Protein AF-A0A951YDA4-F1 (afdb_monomer_lite)

pLDDT: mean 95.5, std 4.86, range [60.16, 98.44]

Sequence (87 aa):
MCETTYKHILDLFLTRQIDVKIFIDQYFAQWESDRDNAVSFDPKFERMIGRIFTSCDCYSEDPENPYEISEEQLRLEIDLLRYIWWG

Structure (mmCIF, N/CA/C/O backbone):
data_AF-A0A951YDA4-F1
#
_entry.id   AF-A0A951YDA4-F1
#
loop_
_atom_site.group_PDB
_atom_site.id
_atom_site.type_symbol
_atom_site.label_atom_id
_atom_site.label_alt_id
_atom_site.label_comp_id
_atom_site.label_asym_id
_atom_site.label_entity_id
_atom_site.label_seq_id
_atom_site.pdbx_PDB_ins_code
_atom_site.Cartn_x
_atom_site.Cartn_y
_atom_site.Cartn_z
_atom_site.occupancy
_atom_site.B_iso_or_equiv
_atom_site.auth_seq_id
_atom_site.auth_comp_id
_atom_site.auth_asym_id
_atom_site.auth_atom_id
_atom_site.pdbx_PDB_model_num
ATOM 1 N N . MET A 1 1 ? 14.187 -6.855 -9.260 1.00 60.16 1 MET A N 1
ATOM 2 C CA . MET A 1 1 ? 14.654 -6.878 -7.856 1.00 60.16 1 MET A CA 1
ATOM 3 C C . MET A 1 1 ? 13.871 -5.892 -6.996 1.00 60.16 1 MET A C 1
ATOM 5 O O . MET A 1 1 ? 13.408 -6.313 -5.951 1.00 60.16 1 MET A O 1
ATOM 9 N N . CYS A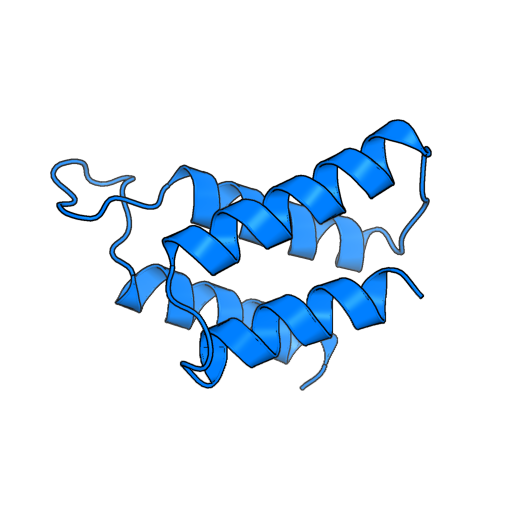 1 2 ? 13.625 -4.652 -7.437 1.00 77.75 2 CYS A N 1
ATOM 10 C CA . CYS A 1 2 ? 12.865 -3.680 -6.634 1.00 77.75 2 CYS A CA 1
ATOM 11 C C . CYS A 1 2 ? 11.361 -4.012 -6.500 1.00 77.75 2 CYS A C 1
ATOM 13 O O . CYS A 1 2 ? 10.831 -3.971 -5.395 1.00 77.75 2 CYS A O 1
ATOM 15 N N . GLU A 1 3 ? 10.680 -4.472 -7.565 1.00 91.69 3 GLU A N 1
ATOM 16 C CA . GLU A 1 3 ? 9.253 -4.860 -7.463 1.00 91.69 3 GLU A CA 1
ATOM 17 C C . GLU A 1 3 ? 9.009 -5.999 -6.460 1.00 91.69 3 GLU A C 1
ATOM 19 O O . GLU A 1 3 ? 8.040 -5.987 -5.706 1.00 91.69 3 GLU A O 1
ATOM 24 N N . THR A 1 4 ? 9.910 -6.985 -6.418 1.00 93.38 4 THR A N 1
ATOM 25 C CA . THR A 1 4 ? 9.843 -8.091 -5.454 1.00 93.38 4 THR A CA 1
ATOM 26 C C . THR A 1 4 ? 10.045 -7.619 -4.017 1.00 93.38 4 THR A C 1
ATOM 28 O O . THR A 1 4 ? 9.445 -8.201 -3.116 1.00 93.38 4 THR A O 1
ATOM 31 N N . THR A 1 5 ? 10.837 -6.563 -3.801 1.00 96.25 5 THR A N 1
ATOM 32 C CA . THR A 1 5 ? 11.005 -5.951 -2.478 1.00 96.25 5 THR A CA 1
ATOM 33 C C . THR A 1 5 ? 9.718 -5.277 -2.028 1.00 96.25 5 THR A C 1
ATOM 35 O O . THR A 1 5 ? 9.242 -5.569 -0.935 1.00 96.25 5 THR A O 1
ATOM 38 N N . TYR A 1 6 ? 9.090 -4.473 -2.894 1.00 97.50 6 TYR A N 1
ATOM 39 C CA . TYR A 1 6 ? 7.774 -3.903 -2.603 1.00 97.50 6 TYR A CA 1
ATOM 40 C C . TYR A 1 6 ? 6.758 -4.988 -2.278 1.00 97.50 6 TYR A C 1
ATOM 42 O O . TYR A 1 6 ? 6.156 -4.949 -1.211 1.00 97.50 6 TYR A O 1
ATOM 50 N N . LYS A 1 7 ? 6.626 -6.005 -3.137 1.00 97.25 7 LYS A N 1
ATOM 51 C CA . LYS A 1 7 ? 5.714 -7.127 -2.894 1.00 97.25 7 LYS A CA 1
ATOM 52 C C . LYS A 1 7 ? 5.940 -7.762 -1.523 1.00 97.25 7 LYS A C 1
ATOM 54 O O . LYS A 1 7 ? 4.976 -8.048 -0.823 1.00 97.25 7 LYS A O 1
ATOM 59 N N . HIS A 1 8 ? 7.198 -7.987 -1.147 1.00 97.75 8 HIS A N 1
ATOM 60 C CA . HIS A 1 8 ? 7.537 -8.570 0.144 1.00 97.75 8 HIS A CA 1
ATOM 61 C C . HIS A 1 8 ? 7.079 -7.687 1.310 1.00 97.75 8 HIS A C 1
ATOM 63 O O . HIS A 1 8 ? 6.418 -8.192 2.212 1.00 97.75 8 HIS A O 1
ATOM 69 N N . ILE A 1 9 ? 7.361 -6.381 1.258 1.00 98.19 9 ILE A N 1
ATOM 70 C CA . ILE A 1 9 ? 6.926 -5.413 2.276 1.00 98.19 9 ILE A CA 1
ATOM 71 C C . ILE A 1 9 ? 5.391 -5.400 2.386 1.00 98.19 9 ILE A C 1
ATOM 73 O O . ILE A 1 9 ? 4.854 -5.504 3.489 1.00 98.19 9 ILE A O 1
ATOM 77 N N . LEU A 1 10 ? 4.680 -5.343 1.250 1.00 98.12 10 LEU A N 1
ATOM 78 C CA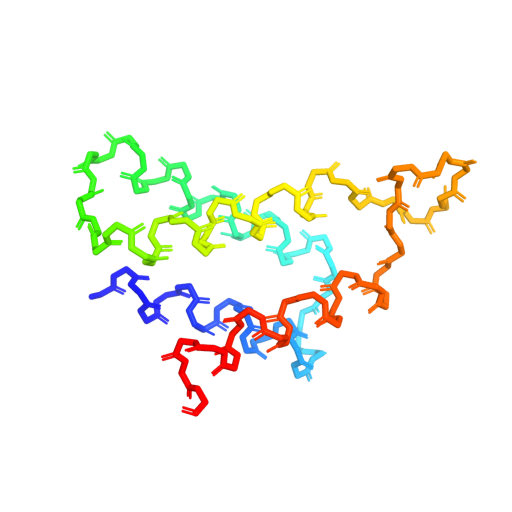 . LEU A 1 10 ? 3.213 -5.364 1.229 1.00 98.12 10 LEU A CA 1
ATOM 79 C C . LEU A 1 10 ? 2.657 -6.673 1.807 1.00 98.12 10 LEU A C 1
ATOM 81 O O . LEU A 1 10 ? 1.760 -6.643 2.642 1.00 98.12 10 LEU A O 1
ATOM 85 N N . ASP A 1 11 ? 3.192 -7.826 1.395 1.00 98.12 11 ASP A N 1
ATOM 86 C CA . ASP A 1 11 ? 2.729 -9.134 1.867 1.00 98.12 11 ASP A CA 1
ATOM 87 C C . ASP A 1 11 ? 2.986 -9.307 3.379 1.00 98.12 11 ASP A C 1
ATOM 89 O O . ASP A 1 11 ? 2.125 -9.834 4.088 1.00 98.12 11 ASP A O 1
ATOM 93 N N . LEU A 1 12 ? 4.132 -8.847 3.903 1.00 98.38 12 LEU A N 1
ATOM 94 C CA . LEU A 1 12 ? 4.418 -8.847 5.346 1.00 98.38 12 LEU A CA 1
ATOM 95 C C . LEU A 1 12 ? 3.386 -8.026 6.116 1.00 98.38 12 LEU A C 1
ATOM 97 O O . LEU A 1 12 ? 2.885 -8.483 7.149 1.00 98.38 12 LEU A O 1
ATOM 101 N N . PHE A 1 13 ? 3.048 -6.841 5.602 1.00 98.44 13 PHE A N 1
ATOM 102 C CA . PHE A 1 13 ? 2.005 -6.022 6.195 1.00 98.44 13 PHE A CA 1
ATOM 103 C C . PHE A 1 13 ? 0.668 -6.752 6.133 1.00 98.44 13 PHE A C 1
ATOM 105 O O . PHE A 1 13 ? 0.128 -7.064 7.187 1.00 98.44 13 PHE A O 1
ATOM 112 N N . LEU A 1 14 ? 0.166 -7.129 4.954 1.00 98.06 14 LEU A N 1
ATOM 113 C CA . LEU A 1 14 ? -1.148 -7.767 4.769 1.00 98.06 14 LEU A CA 1
ATOM 114 C C . LEU A 1 14 ? -1.333 -9.055 5.588 1.00 98.06 14 LEU A C 1
ATOM 116 O O . LEU A 1 14 ? -2.418 -9.305 6.112 1.00 98.06 14 LEU A O 1
ATOM 120 N N . THR A 1 15 ? -0.269 -9.840 5.773 1.00 97.88 15 THR A N 1
ATOM 121 C CA . THR A 1 15 ? -0.281 -11.061 6.602 1.00 97.88 15 THR A CA 1
ATOM 122 C C . THR A 1 15 ? -0.081 -10.806 8.100 1.00 97.88 15 THR A C 1
ATOM 124 O O . THR A 1 15 ? 0.011 -11.757 8.874 1.00 97.88 15 THR A O 1
ATOM 127 N N . ARG A 1 16 ? -0.055 -9.535 8.524 1.00 97.50 16 ARG A N 1
ATOM 128 C CA . ARG A 1 16 ? 0.100 -9.083 9.919 1.00 97.50 16 ARG A CA 1
ATOM 129 C C . ARG A 1 16 ? 1.404 -9.549 10.579 1.00 97.50 16 ARG A C 1
ATOM 131 O O . ARG A 1 16 ? 1.455 -9.709 11.794 1.00 97.50 16 ARG A O 1
ATOM 138 N N . GLN A 1 17 ? 2.456 -9.762 9.789 1.00 98.19 17 GLN A N 1
ATOM 139 C CA . GLN A 1 17 ? 3.792 -10.082 10.308 1.00 98.19 17 GLN A CA 1
ATOM 140 C C . GLN A 1 17 ? 4.534 -8.838 10.811 1.00 98.19 17 GLN A C 1
ATOM 142 O O . GLN A 1 17 ? 5.430 -8.958 11.643 1.00 98.19 17 GLN A O 1
ATOM 147 N N . ILE A 1 18 ? 4.153 -7.659 10.318 1.00 98.25 18 ILE A N 1
ATOM 148 C CA . ILE A 1 18 ? 4.642 -6.354 10.770 1.00 98.25 18 ILE A CA 1
ATOM 149 C C . ILE A 1 18 ? 3.461 -5.426 11.073 1.00 98.25 18 ILE A C 1
ATOM 151 O O . ILE A 1 18 ? 2.386 -5.554 10.471 1.00 98.25 18 ILE A O 1
ATOM 155 N N . ASP A 1 19 ? 3.663 -4.506 12.016 1.00 97.88 19 ASP A N 1
ATOM 156 C CA . ASP A 1 19 ? 2.712 -3.432 12.308 1.00 97.88 19 ASP A CA 1
ATOM 157 C C . ASP A 1 19 ? 2.787 -2.303 11.264 1.00 97.88 19 ASP A C 1
ATOM 159 O O . ASP A 1 19 ? 3.669 -2.276 10.400 1.00 97.88 19 ASP A O 1
ATOM 163 N N . VAL A 1 20 ? 1.822 -1.383 11.324 1.00 97.88 20 VAL A N 1
ATOM 164 C CA . VAL A 1 20 ? 1.701 -0.263 10.381 1.00 97.88 20 VAL A CA 1
ATOM 165 C C . VAL A 1 20 ? 2.893 0.687 10.420 1.00 97.88 20 VAL A C 1
ATOM 167 O O . VAL A 1 20 ? 3.314 1.174 9.373 1.00 97.88 20 VAL A O 1
ATOM 170 N N . LYS A 1 21 ? 3.501 0.895 11.591 1.00 97.50 21 LYS A N 1
ATOM 171 C CA . LYS A 1 21 ? 4.668 1.765 11.722 1.00 97.50 21 LYS A CA 1
ATOM 172 C C . LYS A 1 21 ? 5.872 1.159 11.001 1.00 97.50 21 LYS A C 1
ATOM 174 O O . LYS A 1 21 ? 6.492 1.826 10.179 1.00 97.50 21 LYS A O 1
ATOM 179 N N . ILE A 1 22 ? 6.178 -0.110 11.273 1.00 98.25 22 ILE A N 1
ATOM 180 C CA . ILE A 1 22 ? 7.270 -0.843 10.620 1.00 98.25 22 ILE A CA 1
ATOM 181 C C . ILE A 1 22 ? 7.033 -0.912 9.110 1.00 98.25 22 ILE A C 1
ATOM 183 O O . ILE A 1 22 ? 7.973 -0.756 8.333 1.00 98.25 22 ILE A O 1
ATOM 187 N N . PHE A 1 23 ? 5.786 -1.132 8.692 1.00 98.44 23 PHE A N 1
ATOM 188 C CA . PHE A 1 23 ? 5.412 -1.134 7.285 1.00 98.44 23 PHE A CA 1
ATOM 189 C C . PHE A 1 23 ? 5.712 0.206 6.598 1.00 98.44 23 PHE A C 1
ATOM 191 O O . PHE A 1 23 ? 6.412 0.205 5.585 1.00 98.44 23 PHE A O 1
ATOM 198 N N . ILE A 1 24 ? 5.234 1.329 7.147 1.00 98.31 24 ILE A N 1
ATOM 199 C CA . ILE A 1 24 ? 5.452 2.667 6.576 1.00 98.31 24 ILE A CA 1
ATOM 200 C C . ILE A 1 24 ? 6.949 2.986 6.523 1.00 98.31 24 ILE A C 1
ATOM 202 O O . ILE A 1 24 ? 7.445 3.387 5.469 1.00 98.31 24 ILE A O 1
ATOM 206 N N . ASP A 1 25 ? 7.680 2.722 7.611 1.00 98.31 25 ASP A N 1
ATOM 207 C CA . ASP A 1 25 ? 9.126 2.956 7.690 1.00 98.31 25 ASP A CA 1
ATOM 208 C C . ASP A 1 25 ? 9.878 2.184 6.581 1.00 98.31 25 ASP A C 1
ATOM 210 O O . ASP A 1 25 ? 10.704 2.751 5.863 1.00 98.31 25 ASP A O 1
ATOM 214 N N . GLN A 1 26 ? 9.574 0.892 6.393 1.00 98.19 26 GLN A N 1
ATOM 215 C CA . GLN A 1 26 ? 10.204 0.069 5.351 1.00 98.19 26 GLN A CA 1
ATOM 216 C C . GLN A 1 26 ? 9.797 0.494 3.939 1.00 98.19 26 GLN A C 1
ATOM 218 O O . GLN A 1 26 ? 10.629 0.508 3.028 1.00 98.19 26 GLN A O 1
ATOM 223 N N . TYR A 1 27 ? 8.521 0.825 3.747 1.00 98.25 27 TYR A N 1
ATOM 224 C CA . TYR A 1 27 ? 7.991 1.225 2.453 1.00 98.25 27 TYR A CA 1
ATOM 225 C C . TYR A 1 27 ? 8.617 2.542 1.977 1.00 98.25 27 TYR A C 1
ATOM 227 O O . TYR A 1 27 ? 9.080 2.627 0.836 1.00 98.25 27 TYR A O 1
ATOM 235 N N . PHE A 1 28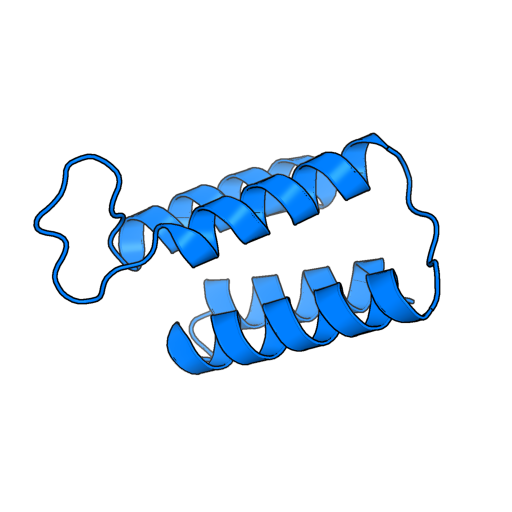 ? 8.689 3.547 2.855 1.00 98.00 28 PHE A N 1
ATOM 236 C CA . PHE A 1 28 ? 9.333 4.825 2.556 1.00 98.00 28 PHE A CA 1
ATOM 237 C C . PHE A 1 28 ? 10.830 4.666 2.327 1.00 98.00 28 PHE A C 1
ATOM 239 O O . PHE A 1 28 ? 11.329 5.195 1.339 1.00 98.00 28 PHE A O 1
ATOM 246 N N . ALA A 1 29 ? 11.529 3.860 3.131 1.00 97.31 29 ALA A N 1
ATOM 247 C CA . ALA A 1 29 ? 12.950 3.595 2.906 1.00 97.31 29 ALA A CA 1
ATOM 248 C C . ALA A 1 29 ? 13.220 2.980 1.520 1.00 97.31 29 ALA A C 1
ATOM 250 O O . ALA A 1 29 ? 14.161 3.380 0.832 1.00 97.31 29 ALA A O 1
ATOM 251 N N . GLN A 1 30 ? 12.382 2.034 1.077 1.00 97.19 30 GLN A N 1
ATOM 252 C CA . GLN A 1 30 ? 12.501 1.455 -0.263 1.00 97.19 30 GLN A CA 1
ATOM 253 C C . GLN A 1 30 ? 12.208 2.494 -1.356 1.00 97.19 30 GLN A C 1
ATOM 255 O O . GLN A 1 30 ? 12.965 2.597 -2.319 1.00 97.19 30 GLN A O 1
ATOM 260 N N . TRP A 1 31 ? 11.147 3.288 -1.194 1.00 96.25 31 TRP A N 1
ATOM 261 C CA . TRP A 1 31 ? 10.774 4.332 -2.151 1.00 96.25 31 TRP A CA 1
ATOM 262 C C . TRP A 1 31 ? 11.832 5.430 -2.288 1.00 96.25 31 TRP A C 1
ATOM 264 O O . TRP A 1 31 ? 12.180 5.813 -3.405 1.00 96.25 31 TRP A O 1
ATOM 274 N N . GLU A 1 32 ? 12.396 5.894 -1.175 1.00 95.94 32 GLU A N 1
ATOM 275 C CA . GLU A 1 32 ? 13.502 6.851 -1.168 1.00 95.94 32 GLU A CA 1
ATOM 276 C C . GLU A 1 32 ? 14.741 6.271 -1.847 1.00 95.94 32 GLU A C 1
ATOM 278 O O . GLU A 1 32 ? 15.353 6.942 -2.675 1.00 95.94 32 GLU A O 1
ATOM 283 N N . SER A 1 33 ? 15.070 5.006 -1.564 1.00 96.19 33 SER A N 1
ATOM 284 C CA . SER A 1 33 ? 16.187 4.320 -2.212 1.00 96.19 33 SER A CA 1
ATOM 285 C C . SER A 1 33 ? 16.013 4.259 -3.730 1.00 96.19 33 SER A C 1
ATOM 287 O O . SER A 1 33 ? 16.942 4.585 -4.470 1.00 96.19 33 SER A O 1
ATOM 289 N N . ASP A 1 34 ? 14.827 3.891 -4.213 1.00 95.38 34 ASP A N 1
ATOM 290 C CA . ASP A 1 34 ? 14.556 3.804 -5.648 1.00 95.38 34 ASP A CA 1
ATOM 291 C C . ASP A 1 34 ? 14.582 5.188 -6.323 1.00 95.38 34 ASP A C 1
ATOM 293 O O . ASP A 1 34 ? 15.158 5.330 -7.406 1.00 95.38 34 ASP A O 1
ATOM 297 N N . ARG A 1 35 ? 14.046 6.225 -5.661 1.00 93.19 35 ARG A N 1
ATOM 298 C CA . ARG A 1 35 ? 14.123 7.624 -6.117 1.00 93.19 35 ARG A CA 1
ATOM 299 C C . ARG A 1 35 ? 15.572 8.095 -6.236 1.00 93.19 35 ARG A C 1
ATOM 301 O O . ARG A 1 35 ? 15.959 8.628 -7.275 1.00 93.19 35 ARG A O 1
ATOM 308 N N . ASP A 1 36 ? 16.366 7.904 -5.187 1.00 95.81 36 ASP A N 1
ATOM 309 C CA . ASP A 1 36 ? 17.739 8.414 -5.101 1.00 95.81 36 ASP A CA 1
ATOM 310 C C . ASP A 1 36 ? 18.679 7.700 -6.084 1.00 95.81 36 ASP A C 1
ATOM 312 O O . ASP A 1 36 ? 19.640 8.292 -6.576 1.00 95.81 36 ASP A O 1
ATOM 316 N N . ASN A 1 37 ? 18.368 6.448 -6.430 1.00 95.50 37 ASN A N 1
ATOM 317 C CA . ASN A 1 37 ? 19.087 5.673 -7.442 1.00 95.50 37 ASN A CA 1
ATOM 318 C C . ASN A 1 37 ? 18.493 5.800 -8.859 1.00 95.50 37 ASN A C 1
ATOM 320 O O . ASN A 1 37 ? 18.948 5.101 -9.766 1.00 95.50 37 ASN A O 1
ATOM 324 N N . ALA A 1 38 ? 17.500 6.677 -9.067 1.00 92.62 38 ALA A N 1
ATOM 325 C CA . ALA A 1 38 ? 16.808 6.878 -10.343 1.00 92.62 38 ALA A CA 1
ATOM 326 C C . ALA A 1 38 ? 16.323 5.562 -10.988 1.00 92.62 38 ALA A C 1
ATOM 328 O O . ALA A 1 38 ? 16.435 5.360 -12.202 1.00 92.62 38 ALA A O 1
ATOM 329 N N . VAL A 1 39 ? 15.804 4.647 -10.164 1.00 93.81 39 VAL A N 1
ATOM 330 C CA . VAL A 1 39 ? 15.276 3.362 -10.626 1.00 93.81 39 VAL A CA 1
ATOM 331 C C . VAL A 1 39 ? 14.052 3.616 -11.499 1.00 93.81 39 VAL A C 1
ATOM 333 O O . VAL A 1 39 ? 13.103 4.286 -11.101 1.00 93.81 39 VAL A O 1
ATOM 336 N N . SER A 1 40 ? 14.077 3.072 -12.715 1.00 92.06 40 SER A N 1
ATOM 337 C CA . SER A 1 40 ? 12.969 3.182 -13.661 1.00 92.06 40 SER A CA 1
ATOM 338 C C . SER A 1 40 ? 12.061 1.961 -13.559 1.00 92.06 40 SER A C 1
ATOM 340 O O . SER A 1 40 ? 12.526 0.821 -13.624 1.00 92.06 40 SER A O 1
ATOM 342 N N . PHE A 1 41 ? 10.763 2.216 -13.423 1.00 92.94 41 PHE A N 1
ATOM 343 C CA . PHE A 1 41 ? 9.717 1.201 -13.356 1.00 92.94 41 PHE A CA 1
ATOM 344 C C . PHE A 1 41 ? 8.804 1.252 -14.577 1.00 92.94 41 PHE A C 1
ATOM 346 O O . PHE A 1 41 ? 8.784 2.231 -15.327 1.00 92.94 41 PHE A O 1
ATOM 353 N N . ASP A 1 42 ? 7.986 0.211 -14.749 1.00 94.81 42 ASP A N 1
ATOM 354 C CA . ASP A 1 42 ? 6.810 0.334 -15.604 1.00 94.81 42 ASP A CA 1
ATOM 355 C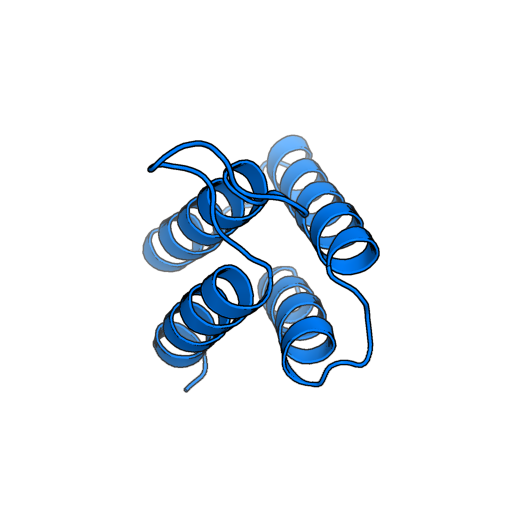 C . ASP A 1 42 ? 5.920 1.494 -15.091 1.00 94.81 42 ASP A C 1
ATOM 357 O O . ASP A 1 42 ? 5.635 1.556 -13.891 1.00 94.81 42 ASP A O 1
ATOM 361 N N . PRO A 1 43 ? 5.422 2.398 -15.958 1.00 94.81 43 PRO A N 1
ATOM 362 C CA . PRO A 1 43 ? 4.628 3.552 -15.526 1.00 94.81 43 PRO A CA 1
ATOM 363 C C . PRO A 1 43 ? 3.350 3.200 -14.750 1.00 94.81 43 PRO A C 1
ATOM 365 O O . PRO A 1 43 ? 2.797 4.026 -14.024 1.00 94.81 43 PRO A O 1
ATOM 368 N N . LYS A 1 44 ? 2.792 1.998 -14.938 1.00 94.38 44 LYS A N 1
ATOM 369 C CA . LYS A 1 44 ? 1.652 1.524 -14.143 1.00 94.38 44 LYS A CA 1
ATOM 370 C C . LYS A 1 44 ? 2.100 1.094 -12.749 1.00 94.38 44 LYS A C 1
ATOM 372 O O . LYS A 1 44 ? 1.388 1.410 -11.798 1.00 94.38 44 LYS A O 1
ATOM 377 N N . PHE A 1 45 ? 3.258 0.446 -12.633 1.00 95.38 45 PHE A N 1
ATOM 378 C CA . PHE A 1 45 ? 3.844 0.105 -11.340 1.00 95.38 45 PHE A CA 1
ATOM 379 C C . PHE A 1 45 ? 4.186 1.363 -10.544 1.00 95.38 45 PHE A C 1
ATOM 381 O O . PHE A 1 45 ? 3.789 1.482 -9.391 1.00 95.38 45 PHE A O 1
ATOM 388 N N . GLU A 1 46 ? 4.821 2.345 -11.188 1.00 94.94 46 GLU A N 1
ATOM 389 C CA . GLU A 1 46 ? 5.165 3.633 -10.577 1.00 94.94 46 GLU A CA 1
ATOM 390 C C . GLU A 1 46 ? 3.927 4.345 -10.003 1.00 94.94 46 GLU A C 1
ATOM 392 O O . GLU A 1 46 ? 3.926 4.818 -8.867 1.00 94.94 46 GLU A O 1
ATOM 397 N N . ARG A 1 47 ? 2.812 4.341 -10.745 1.00 95.12 47 ARG A N 1
ATOM 398 C CA . ARG A 1 47 ? 1.530 4.869 -10.250 1.00 95.12 47 ARG A CA 1
ATOM 399 C C . ARG A 1 47 ? 0.971 4.086 -9.066 1.00 95.12 47 ARG A C 1
ATOM 401 O O . ARG A 1 47 ? 0.341 4.686 -8.198 1.00 95.12 47 ARG A O 1
ATOM 408 N N . MET A 1 48 ? 1.145 2.767 -9.043 1.00 96.38 48 MET A N 1
ATOM 409 C CA . MET A 1 48 ? 0.690 1.935 -7.932 1.00 96.38 48 MET A CA 1
ATOM 410 C C . MET A 1 48 ? 1.484 2.254 -6.665 1.00 96.38 48 MET A C 1
ATOM 412 O O . MET A 1 48 ? 0.874 2.555 -5.641 1.00 96.38 48 MET A O 1
ATOM 416 N N . ILE A 1 49 ? 2.818 2.258 -6.737 1.00 96.19 49 ILE A N 1
ATOM 417 C CA . ILE A 1 49 ? 3.651 2.573 -5.570 1.00 96.19 49 ILE A CA 1
ATOM 418 C C . ILE A 1 49 ? 3.470 4.029 -5.113 1.00 96.19 49 ILE A C 1
ATOM 420 O O . ILE A 1 49 ? 3.483 4.303 -3.915 1.00 96.19 49 ILE A O 1
ATOM 424 N N . GLY A 1 50 ? 3.212 4.956 -6.042 1.00 96.56 50 GLY A N 1
ATOM 425 C CA . GLY A 1 50 ? 2.849 6.335 -5.712 1.00 96.56 50 GLY A CA 1
ATOM 426 C C . GLY A 1 50 ? 1.510 6.439 -4.975 1.00 96.56 50 GLY A C 1
ATOM 427 O O . GLY A 1 50 ? 1.396 7.201 -4.023 1.00 96.56 50 GLY A O 1
ATOM 428 N N . ARG A 1 51 ? 0.505 5.637 -5.350 1.00 97.19 51 ARG A N 1
ATOM 429 C CA . ARG A 1 51 ? -0.775 5.584 -4.622 1.00 97.19 51 ARG A CA 1
ATOM 430 C C . ARG A 1 51 ? -0.620 5.029 -3.215 1.00 97.19 51 ARG A C 1
ATOM 432 O O . ARG A 1 51 ? -1.142 5.634 -2.292 1.00 97.19 51 ARG A O 1
ATOM 439 N N . ILE A 1 52 ? 0.120 3.931 -3.055 1.00 97.75 52 ILE A N 1
ATOM 440 C CA . ILE 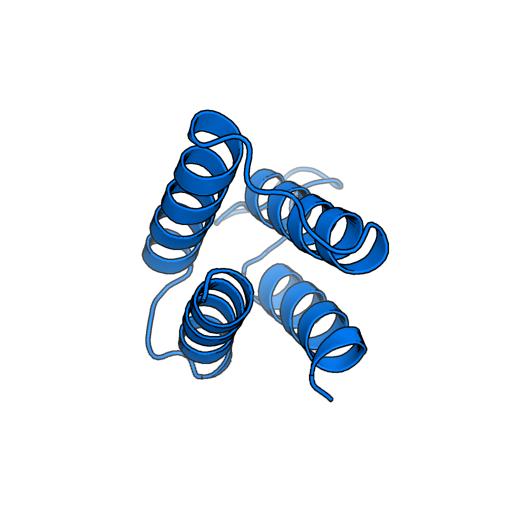A 1 52 ? 0.387 3.359 -1.727 1.00 97.75 52 ILE A CA 1
ATOM 441 C C . ILE A 1 52 ? 1.150 4.367 -0.861 1.00 97.75 52 ILE A C 1
ATOM 443 O O . ILE A 1 52 ? 0.832 4.507 0.312 1.00 97.75 52 ILE A O 1
ATOM 447 N N . PHE A 1 53 ? 2.101 5.114 -1.437 1.00 97.69 53 PHE A N 1
ATOM 448 C CA . PHE A 1 53 ? 2.782 6.197 -0.724 1.00 97.69 53 PHE A CA 1
ATOM 449 C C . PHE A 1 53 ? 1.779 7.220 -0.175 1.00 97.69 53 PHE A C 1
ATOM 451 O O . PHE A 1 53 ? 1.838 7.554 1.002 1.00 97.69 53 PHE A O 1
ATOM 458 N N . THR A 1 54 ? 0.831 7.680 -1.000 1.00 97.25 54 THR A N 1
ATOM 459 C CA . THR A 1 54 ? -0.229 8.594 -0.550 1.00 97.25 54 THR A CA 1
ATOM 460 C C . THR A 1 54 ? -1.102 7.972 0.540 1.00 97.25 54 THR A C 1
ATOM 462 O O . THR A 1 54 ? -1.388 8.643 1.521 1.00 97.25 54 THR A O 1
ATOM 465 N N . SER A 1 55 ? -1.479 6.696 0.425 1.00 97.25 55 SER A N 1
ATOM 466 C CA . SER A 1 55 ? -2.231 6.000 1.478 1.00 97.25 55 SER A CA 1
ATOM 467 C C . SER A 1 55 ? -1.460 5.969 2.804 1.00 97.25 55 SER A C 1
ATOM 469 O O . SER A 1 55 ? -2.043 6.209 3.857 1.00 97.25 55 SER A O 1
ATOM 471 N N . CYS A 1 56 ? -0.146 5.723 2.763 1.00 97.38 56 CYS A N 1
ATOM 472 C CA . CYS A 1 56 ? 0.716 5.787 3.945 1.00 97.38 56 CYS A CA 1
ATOM 473 C C . CYS A 1 56 ? 0.777 7.201 4.544 1.00 97.38 56 CYS A C 1
ATOM 475 O O . CYS A 1 56 ? 0.761 7.336 5.760 1.00 97.38 56 CYS A O 1
ATOM 477 N N . ASP A 1 57 ? 0.835 8.242 3.710 1.00 96.06 57 ASP A N 1
ATOM 478 C CA . ASP A 1 57 ? 0.852 9.649 4.146 1.00 96.06 57 ASP A CA 1
ATOM 479 C C . ASP A 1 57 ? -0.486 10.084 4.776 1.00 96.06 57 ASP A C 1
ATOM 481 O O . ASP A 1 57 ? -0.522 10.915 5.678 1.00 96.06 57 ASP A O 1
ATOM 485 N N . CYS A 1 58 ? -1.595 9.476 4.345 1.00 96.88 58 CYS A N 1
ATOM 486 C CA . CYS A 1 58 ? -2.922 9.682 4.922 1.00 96.88 58 CYS A CA 1
ATOM 487 C C . CYS A 1 58 ? -3.176 8.875 6.208 1.00 96.88 58 CYS A C 1
ATOM 489 O O . CYS A 1 58 ? -4.225 9.048 6.826 1.00 96.88 58 CYS A O 1
ATOM 491 N N . TYR A 1 59 ? -2.290 7.965 6.614 1.00 97.62 59 TYR A N 1
ATOM 492 C CA . TYR A 1 59 ? -2.529 7.131 7.792 1.00 97.62 59 TYR A CA 1
ATOM 493 C C . TYR A 1 59 ? -2.495 7.945 9.096 1.00 97.62 59 TYR A C 1
ATOM 495 O O . TYR A 1 59 ? -1.560 8.705 9.344 1.00 97.62 59 TYR A O 1
ATOM 503 N N . SER A 1 60 ? -3.481 7.710 9.966 1.00 96.94 60 SER A N 1
ATOM 504 C CA . SER A 1 60 ? -3.488 8.176 11.357 1.00 96.94 60 SER A CA 1
ATOM 505 C C . SER A 1 60 ? -3.945 7.053 12.292 1.00 96.94 60 SER A C 1
ATOM 507 O O . SER A 1 60 ? -4.854 6.288 11.960 1.00 96.94 60 SER A O 1
ATOM 509 N N . GLU A 1 61 ? -3.321 6.953 13.471 1.00 93.69 61 GLU A N 1
ATOM 510 C CA . GLU A 1 61 ? -3.732 6.004 14.520 1.00 93.69 61 GLU A CA 1
ATOM 511 C C . GLU A 1 61 ? -5.104 6.378 15.106 1.00 93.69 61 GLU A C 1
ATOM 513 O O . GLU A 1 61 ? -5.909 5.496 15.402 1.00 93.69 61 GLU A O 1
ATOM 518 N N . ASP A 1 62 ? -5.384 7.680 15.198 1.00 94.44 62 ASP A N 1
ATOM 519 C CA . ASP A 1 62 ? -6.667 8.243 15.623 1.00 94.44 62 ASP A CA 1
ATOM 520 C C . ASP A 1 62 ? -7.138 9.250 14.556 1.00 94.44 62 ASP A C 1
ATOM 522 O O . ASP A 1 62 ? -6.773 10.427 14.608 1.00 94.44 62 ASP A O 1
ATOM 526 N N . PRO A 1 63 ? -7.821 8.786 13.491 1.00 92.69 63 PRO A N 1
ATOM 527 C CA . PRO A 1 63 ? -8.224 9.644 12.384 1.00 92.69 63 PRO A CA 1
ATOM 528 C C . PRO A 1 63 ? -9.345 10.601 12.816 1.00 92.69 63 PRO A C 1
ATOM 530 O O . PRO A 1 63 ? -10.474 10.186 13.085 1.00 92.69 63 PRO A O 1
ATOM 533 N N . GLU A 1 64 ? -9.046 11.897 12.826 1.00 93.81 64 GLU A N 1
ATOM 534 C CA . GLU A 1 64 ? -9.992 12.976 13.134 1.00 93.81 64 GLU A CA 1
ATOM 535 C C . GLU A 1 64 ? -10.481 13.675 11.858 1.00 93.81 64 GLU A C 1
ATOM 537 O O . GLU A 1 64 ? -11.595 14.209 11.807 1.00 93.81 64 GLU A O 1
ATOM 542 N N . ASN A 1 65 ? -9.654 13.670 10.809 1.00 93.38 65 ASN A N 1
ATOM 543 C CA . ASN A 1 65 ? -9.920 14.375 9.562 1.00 93.38 65 ASN A CA 1
ATOM 544 C C . ASN A 1 65 ? -10.472 13.443 8.467 1.00 93.38 65 ASN A C 1
ATOM 546 O O . ASN A 1 65 ? -10.098 12.277 8.385 1.00 93.38 65 ASN A O 1
ATOM 550 N N . PRO A 1 66 ? -11.307 13.946 7.535 1.00 90.31 66 PRO A N 1
ATOM 551 C CA . PRO A 1 66 ? -11.930 13.118 6.493 1.00 90.31 66 PRO A CA 1
ATOM 552 C C . PRO A 1 66 ? -10.955 12.574 5.435 1.00 90.31 66 PRO A C 1
ATOM 554 O O . PRO A 1 66 ? -11.352 11.750 4.615 1.00 90.31 66 PRO A O 1
ATOM 557 N N . TYR A 1 67 ? -9.719 13.075 5.404 1.00 90.44 67 TYR A N 1
ATOM 558 C CA . TYR A 1 67 ? -8.645 12.592 4.532 1.00 90.44 67 TYR A CA 1
ATOM 559 C C . TYR A 1 67 ? -7.707 11.607 5.239 1.00 90.44 67 TYR A C 1
ATOM 561 O O . TYR A 1 67 ? -6.840 11.041 4.580 1.00 90.44 67 TYR A O 1
ATOM 569 N N . GLU A 1 68 ? -7.852 11.424 6.553 1.00 96.56 68 GLU A N 1
ATOM 570 C CA . GLU A 1 68 ? -7.071 10.451 7.306 1.00 96.56 68 GLU A CA 1
ATOM 571 C C . GLU A 1 68 ? -7.706 9.067 7.188 1.00 96.56 68 GLU A C 1
ATOM 573 O O . GLU A 1 68 ? -8.931 8.924 7.128 1.00 96.56 68 GLU A O 1
ATOM 578 N N . ILE A 1 69 ? -6.865 8.039 7.156 1.00 96.94 69 ILE A N 1
ATOM 579 C CA . ILE A 1 69 ? -7.302 6.651 7.079 1.00 96.94 69 ILE A CA 1
ATOM 580 C C . ILE A 1 69 ? -6.772 5.852 8.265 1.00 96.94 69 ILE A C 1
ATOM 582 O O . ILE A 1 69 ? -5.627 6.000 8.690 1.00 96.94 69 ILE A O 1
ATOM 586 N N . SER A 1 70 ? -7.622 4.971 8.781 1.00 97.56 70 SER A N 1
ATOM 587 C CA . SER A 1 70 ? -7.251 3.979 9.791 1.00 97.56 70 SER A CA 1
ATOM 588 C C . SER A 1 70 ? -6.345 2.891 9.208 1.00 97.56 70 SER A C 1
ATOM 590 O O . SER A 1 70 ? -6.282 2.685 7.992 1.00 97.56 70 SER A O 1
ATOM 592 N N . GLU A 1 71 ? -5.702 2.107 10.078 1.00 97.50 71 GLU A N 1
ATOM 593 C CA . GLU A 1 71 ? -4.897 0.956 9.650 1.00 97.50 71 GLU A CA 1
ATOM 594 C C . GLU A 1 71 ? -5.720 -0.059 8.832 1.00 97.50 71 GLU A C 1
ATOM 596 O O . GLU A 1 71 ? -5.220 -0.639 7.868 1.00 97.50 71 GLU A O 1
ATOM 601 N N . GLU A 1 72 ? -6.991 -0.275 9.181 1.00 96.94 72 GLU A N 1
ATOM 602 C CA . GLU A 1 72 ? -7.865 -1.193 8.443 1.00 96.94 72 GLU A CA 1
ATOM 603 C C . GLU A 1 72 ? -8.126 -0.698 7.015 1.00 96.94 72 GLU A C 1
ATOM 605 O O . GLU A 1 72 ? -8.007 -1.469 6.062 1.00 96.94 72 GLU A O 1
ATOM 610 N N . GLN A 1 73 ? -8.410 0.596 6.850 1.00 97.38 73 GLN A N 1
ATOM 611 C CA . GLN A 1 73 ? -8.591 1.207 5.531 1.00 97.38 73 GLN A CA 1
ATOM 612 C C . GLN A 1 73 ? -7.301 1.156 4.707 1.00 97.38 73 GLN A C 1
ATOM 614 O O . GLN A 1 73 ? -7.343 0.758 3.544 1.00 97.38 73 GLN A O 1
ATOM 619 N N . LEU A 1 74 ? -6.152 1.452 5.321 1.00 98.00 74 LEU A N 1
ATOM 620 C CA . LEU A 1 74 ? -4.845 1.327 4.675 1.00 98.00 74 LEU A CA 1
ATOM 621 C C . LEU A 1 74 ? -4.593 -0.107 4.180 1.00 98.00 74 LEU A C 1
ATOM 623 O O . LEU A 1 74 ? -4.161 -0.309 3.044 1.00 98.00 74 LEU A O 1
ATOM 627 N N . ARG A 1 75 ? -4.906 -1.124 4.996 1.00 98.12 75 ARG A N 1
ATOM 628 C CA . ARG A 1 75 ? -4.788 -2.539 4.600 1.00 98.12 75 ARG A CA 1
ATOM 629 C C . ARG A 1 75 ? -5.668 -2.875 3.401 1.00 98.12 75 ARG A C 1
ATOM 631 O O . ARG A 1 75 ? -5.196 -3.562 2.500 1.00 98.12 75 ARG A O 1
ATOM 638 N N . LEU A 1 76 ? -6.909 -2.391 3.371 1.00 97.81 76 LEU A N 1
ATOM 639 C CA . LEU A 1 76 ? -7.829 -2.620 2.252 1.00 97.81 76 LEU A CA 1
ATOM 640 C C . LEU A 1 76 ? -7.329 -1.973 0.954 1.00 97.81 76 LEU A C 1
ATOM 642 O O . LEU A 1 76 ? -7.375 -2.603 -0.103 1.00 97.81 76 LEU A O 1
ATOM 646 N N . GLU A 1 77 ? -6.821 -0.741 1.023 1.00 96.94 77 GLU A N 1
ATOM 647 C CA . GLU A 1 77 ? -6.255 -0.063 -0.147 1.00 96.94 77 GLU A CA 1
ATOM 648 C C . GLU A 1 77 ? -5.016 -0.785 -0.681 1.00 96.94 77 GLU A C 1
ATOM 650 O O . GLU A 1 77 ? -4.894 -1.008 -1.890 1.00 96.94 77 GLU A O 1
ATOM 655 N N . ILE A 1 78 ? -4.121 -1.204 0.216 1.00 97.69 78 ILE A N 1
ATOM 656 C CA . ILE A 1 78 ? -2.918 -1.950 -0.156 1.00 97.69 78 ILE A CA 1
ATOM 657 C C . ILE A 1 78 ? -3.278 -3.301 -0.761 1.00 97.69 78 ILE A C 1
ATOM 659 O O . ILE A 1 78 ? -2.700 -3.655 -1.786 1.00 97.69 78 ILE A O 1
ATOM 663 N N . ASP A 1 79 ? -4.222 -4.043 -0.178 1.00 98.06 79 ASP A N 1
ATOM 664 C CA . ASP A 1 79 ? -4.639 -5.347 -0.703 1.00 98.06 79 ASP A CA 1
ATOM 665 C C . ASP A 1 79 ? -5.192 -5.219 -2.127 1.00 98.06 79 ASP A C 1
ATOM 667 O O . ASP A 1 79 ? -4.769 -5.943 -3.030 1.00 98.06 79 ASP A O 1
ATOM 671 N N . LEU A 1 80 ? -6.041 -4.214 -2.368 1.00 97.38 80 LEU A N 1
ATOM 672 C CA . LEU A 1 80 ? -6.574 -3.924 -3.698 1.00 97.38 80 LEU A CA 1
ATOM 673 C C . LEU A 1 80 ? -5.460 -3.607 -4.706 1.00 97.38 80 LEU A C 1
ATOM 675 O O . LEU A 1 80 ? -5.426 -4.178 -5.798 1.00 97.38 80 LEU A O 1
ATOM 679 N N . LEU A 1 81 ? -4.547 -2.694 -4.362 1.00 96.25 81 LEU A N 1
ATOM 680 C CA . LEU A 1 81 ? -3.460 -2.277 -5.254 1.00 96.25 81 LEU A CA 1
ATOM 681 C C . LEU A 1 81 ? -2.485 -3.431 -5.528 1.00 96.25 81 LEU A C 1
ATOM 683 O O . LEU A 1 81 ? -2.102 -3.661 -6.676 1.00 96.25 81 LEU A O 1
ATOM 687 N N . ARG A 1 82 ? -2.160 -4.211 -4.495 1.00 95.62 82 ARG A N 1
ATOM 688 C CA . ARG A 1 82 ? -1.339 -5.422 -4.578 1.00 95.62 82 ARG A CA 1
ATOM 689 C C . ARG A 1 82 ? -1.999 -6.484 -5.458 1.00 95.62 82 ARG A C 1
ATOM 691 O O . ARG A 1 82 ? -1.309 -7.116 -6.257 1.00 95.62 82 ARG A O 1
ATOM 698 N N . TYR A 1 83 ? -3.311 -6.685 -5.344 1.00 95.38 83 TYR A N 1
ATOM 699 C CA . TYR A 1 83 ? -4.068 -7.615 -6.185 1.00 95.38 83 TYR A CA 1
ATOM 700 C C . TYR A 1 83 ? -4.096 -7.174 -7.655 1.00 95.38 83 TYR A C 1
ATOM 702 O O . TYR A 1 83 ? -3.929 -7.999 -8.543 1.00 95.38 83 TYR A O 1
ATOM 710 N N . ILE A 1 84 ? -4.215 -5.875 -7.940 1.00 93.31 84 ILE A N 1
ATOM 711 C CA . ILE A 1 84 ? -4.191 -5.368 -9.324 1.00 93.31 84 ILE A CA 1
ATOM 712 C C . ILE A 1 84 ? -2.877 -5.714 -10.049 1.00 93.31 84 ILE A C 1
ATOM 714 O O . ILE A 1 84 ? -2.895 -5.917 -11.263 1.00 93.31 84 ILE A O 1
ATOM 718 N N . TRP A 1 85 ? -1.745 -5.764 -9.337 1.00 94.31 85 TRP A N 1
ATOM 719 C CA . TRP A 1 85 ? -0.437 -6.031 -9.949 1.00 94.31 85 TRP A CA 1
ATOM 720 C C . TRP A 1 85 ? 0.014 -7.496 -9.876 1.00 94.31 85 TRP A C 1
ATOM 722 O O . TRP A 1 85 ? 0.584 -8.005 -10.838 1.00 94.31 85 TRP A O 1
ATOM 732 N N . TRP A 1 86 ? -0.222 -8.175 -8.748 1.00 94.50 86 TRP A N 1
ATOM 733 C CA . TRP A 1 86 ? 0.258 -9.546 -8.489 1.00 94.50 86 TRP A CA 1
ATOM 734 C C . TRP A 1 86 ? -0.858 -10.569 -8.215 1.00 94.50 86 TRP A C 1
ATOM 736 O O . TRP A 1 86 ? -0.560 -11.674 -7.746 1.00 94.50 86 TRP A O 1
ATOM 746 N N . GLY A 1 87 ? -2.122 -10.182 -8.379 1.00 84.88 87 GLY A N 1
ATOM 747 C CA . GLY A 1 87 ? -3.294 -11.050 -8.232 1.00 84.88 87 GLY A CA 1
ATOM 748 C C . GLY A 1 87 ? -3.643 -11.845 -9.480 1.00 84.88 87 GLY A C 1
ATOM 749 O O . GLY A 1 87 ? -3.047 -11.594 -10.552 1.00 84.88 87 GLY A O 1
#

Foldseek 3Di:
DLVVQVLVLLVCLLVVVDDLVVSLVSLVVSVVVCVVVVPDDDPLVVVLSVVLNLLNVLDDCDDPDPSHDYSVRSSVSSVVSSVVVPD

R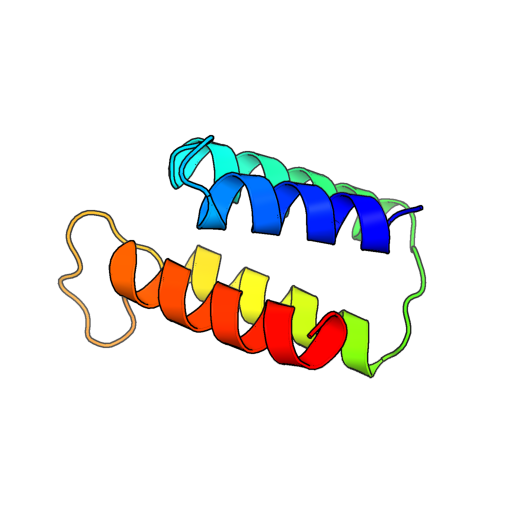adius of gyration: 12.58 Å; chains: 1; bounding box: 31×25×31 Å

Secondary structure (DSSP, 8-state):
-HHHHHHHHHHHHHTTSS-HHHHHHHHHHHHHHHHHTT----HHHHHHHHHHHHHHHTB-SS--STT-B-HHHHHHHHHHHHHHHH-